Protein AF-A0A348WNF0-F1 (afdb_monomer)

Foldseek 3Di:
DFPVVLCCCVVVVVPQWDWDQDPVRDTDTDGSVLCVVQQDRRGHDADKDWDADPVRHTDHIDGD

Organism: NCBI:txid19089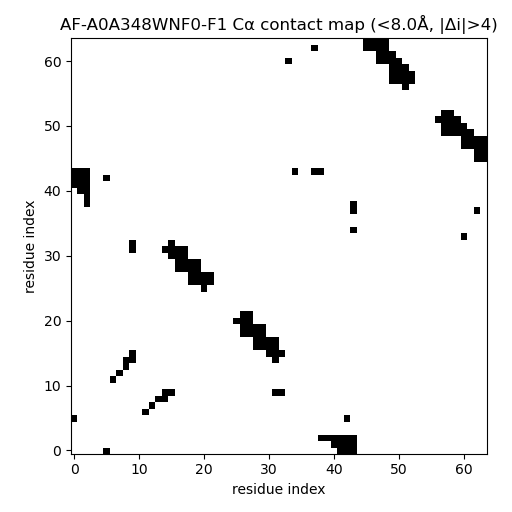2

Secondary structure (DSSP, 8-state):
--HHHHHIIIIIS---EEEEE-TTS-EEEEEGGGTGGG-BTTB--S-EEEEE-TTS-EEEEEE-

Solvent-accessible surface area (backbone atoms only — not comparable to full-atom values): 4040 Å² total; per-residue (Å²): 104,39,38,66,59,49,47,48,40,46,78,70,62,70,49,61,59,44,80,44,73,45,100,84,76,45,78,43,78,40,54,40,77,76,47,55,89,62,48,40,90,82,11,66,88,84,53,70,51,74,40,59,49,99,83,71,44,84,71,49,78,44,79,112

Radius of gyration: 12.19 Å; Cα contacts (8 Å, |Δi|>4): 80; chains: 1; bounding box: 27×23×34 Å

Sequence (64 aa):
MSYQEFIDIYYGGGAQHLVVLSDTNVRIAIPAGRMVPFVDSTGVSGRFIIQLDNNNKFVSLKRI

Nearest PDB structures (foldseek):
  4cbx-assembly1_A  TM=4.479E-01  e=7.184E+00  Plasmodium berghei
  6wc2-assembly2_C  TM=3.565E-01  e=7.672E+00  Homo sapiens
  5wq9-assembly1_A  TM=3.083E-01  e=4.842E+00  Vibrio cholerae O1 biovar El Tor str. N16961
  5wq8-assembly1_A  TM=3.083E-01  e=4.842E+00  Vibrio cholerae O1 biovar El Tor str. N16961

Mean predicted aligned error: 5.8 Å

InterPro domains:
  IPR021363 Protein of unknown function DUF2835 [PF11197] (1-64)

Structure (mmCIF, N/CA/C/O backbone):
data_AF-A0A348WNF0-F1
#
_entry.id   AF-A0A348WNF0-F1
#
loop_
_atom_site.group_PDB
_atom_site.id
_atom_site.type_symbol
_atom_site.label_atom_id
_atom_site.label_alt_id
_atom_site.label_comp_id
_atom_site.label_asym_id
_atom_site.label_entity_id
_atom_site.label_seq_id
_atom_site.pdbx_PDB_ins_code
_atom_site.Cartn_x
_atom_site.Cartn_y
_atom_site.Cartn_z
_atom_site.occupancy
_atom_site.B_iso_or_equiv
_atom_site.auth_seq_id
_atom_site.auth_comp_id
_atom_site.auth_asym_id
_atom_site.auth_atom_id
_atom_site.pdbx_PDB_model_num
ATOM 1 N N . MET A 1 1 ? -1.790 2.276 -13.711 1.00 64.94 1 MET A N 1
ATOM 2 C CA . MET A 1 1 ? -0.482 1.612 -13.583 1.00 64.94 1 MET A CA 1
ATOM 3 C C . MET A 1 1 ? -0.724 0.141 -13.813 1.00 64.94 1 MET A C 1
ATOM 5 O O . MET A 1 1 ? -1.404 -0.465 -12.998 1.00 64.94 1 MET A O 1
ATOM 9 N N . SER A 1 2 ? -0.273 -0.376 -14.946 1.00 72.50 2 SER A N 1
ATOM 10 C CA . SER A 1 2 ? -0.297 -1.801 -15.275 1.00 72.50 2 SER A CA 1
ATOM 11 C C . SER A 1 2 ? 0.656 -2.596 -14.371 1.00 72.50 2 SER A C 1
ATOM 13 O O . SER A 1 2 ? 1.520 -2.022 -13.705 1.00 72.50 2 SER A O 1
ATOM 15 N N . TYR A 1 3 ? 0.518 -3.924 -14.354 1.00 71.31 3 TYR A N 1
ATOM 16 C CA . TYR A 1 3 ? 1.420 -4.806 -13.606 1.00 71.31 3 TYR A CA 1
ATOM 17 C C . TYR A 1 3 ? 2.889 -4.625 -14.007 1.00 71.31 3 TYR A C 1
ATOM 19 O O . TYR A 1 3 ? 3.751 -4.511 -13.140 1.00 71.31 3 TYR A O 1
ATOM 27 N N . GLN A 1 4 ? 3.172 -4.544 -15.310 1.00 72.00 4 GLN A N 1
ATOM 28 C CA . GLN A 1 4 ? 4.543 -4.425 -15.805 1.00 72.00 4 GLN A CA 1
ATOM 29 C C . GLN A 1 4 ? 5.190 -3.106 -15.364 1.00 72.00 4 GLN A C 1
ATOM 31 O O . GLN A 1 4 ? 6.299 -3.117 -14.840 1.00 72.00 4 GLN A O 1
ATOM 36 N N . GLU A 1 5 ? 4.457 -1.991 -15.459 1.00 73.75 5 GLU A N 1
ATOM 37 C CA . GLU A 1 5 ? 4.925 -0.693 -14.951 1.00 73.75 5 GLU A CA 1
ATOM 38 C C . GLU A 1 5 ? 5.206 -0.736 -13.444 1.00 73.75 5 GLU A C 1
ATOM 40 O O . GLU A 1 5 ? 6.183 -0.153 -12.977 1.00 73.75 5 GLU A O 1
ATOM 45 N N . PHE A 1 6 ? 4.371 -1.436 -12.668 1.00 73.50 6 PHE A N 1
ATOM 46 C CA . PHE A 1 6 ? 4.590 -1.593 -11.232 1.00 73.50 6 PHE A CA 1
ATO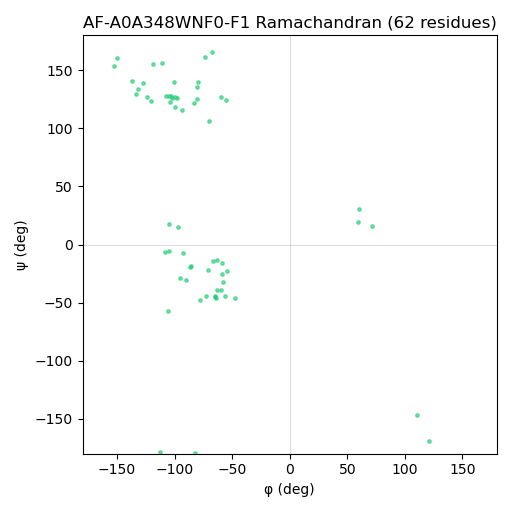M 47 C C . PHE A 1 6 ? 5.872 -2.385 -10.935 1.00 73.50 6 PHE A C 1
ATOM 49 O O . PHE A 1 6 ? 6.651 -1.974 -10.078 1.00 73.50 6 PHE A O 1
ATOM 56 N N . ILE A 1 7 ? 6.110 -3.495 -11.641 1.00 73.31 7 ILE A N 1
ATOM 57 C CA . ILE A 1 7 ? 7.306 -4.328 -11.463 1.00 73.31 7 ILE A CA 1
ATOM 58 C C . ILE A 1 7 ? 8.575 -3.559 -11.832 1.00 73.31 7 ILE A C 1
ATOM 60 O O . ILE A 1 7 ? 9.526 -3.564 -11.051 1.00 73.31 7 ILE A O 1
ATOM 64 N N . ASP A 1 8 ? 8.579 -2.851 -12.959 1.00 74.56 8 ASP A N 1
ATOM 65 C CA . ASP A 1 8 ? 9.749 -2.096 -13.415 1.00 74.56 8 ASP A CA 1
ATOM 66 C C . ASP A 1 8 ? 10.111 -0.973 -12.424 1.00 74.56 8 ASP A C 1
ATOM 68 O O . ASP A 1 8 ? 11.280 -0.771 -12.095 1.00 74.56 8 ASP A O 1
ATOM 72 N N . ILE A 1 9 ? 9.109 -0.289 -11.860 1.00 71.31 9 ILE A N 1
ATOM 73 C CA . ILE A 1 9 ? 9.303 0.769 -10.857 1.00 71.31 9 ILE A CA 1
ATOM 74 C C . ILE A 1 9 ? 9.727 0.192 -9.496 1.00 71.31 9 ILE A C 1
ATOM 76 O O . ILE A 1 9 ? 10.631 0.728 -8.848 1.00 71.31 9 ILE A O 1
ATOM 80 N N . TYR A 1 10 ? 9.081 -0.889 -9.049 1.00 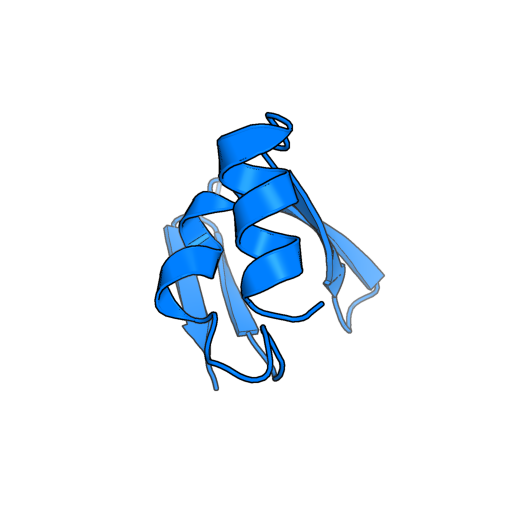67.94 10 TYR A N 1
ATOM 81 C CA . TYR A 1 10 ? 9.293 -1.455 -7.716 1.00 67.94 10 TYR A CA 1
ATOM 82 C C . TYR A 1 10 ? 10.580 -2.284 -7.623 1.00 67.94 10 TYR A C 1
ATOM 84 O O . TYR A 1 10 ? 11.370 -2.081 -6.702 1.00 67.94 10 TYR A O 1
ATOM 92 N N . TYR A 1 11 ? 10.820 -3.185 -8.579 1.00 63.38 11 TYR A N 1
ATOM 93 C CA . TYR A 1 11 ? 12.000 -4.055 -8.596 1.00 63.38 11 TYR A CA 1
ATOM 94 C C . T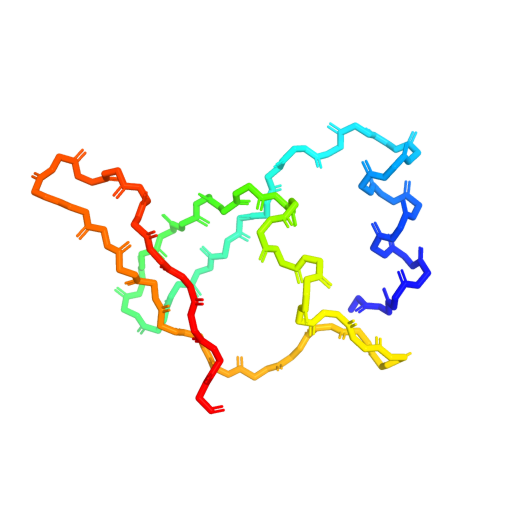YR A 1 11 ? 13.189 -3.443 -9.349 1.00 63.38 11 TYR A C 1
ATOM 96 O O . TYR A 1 11 ? 14.329 -3.714 -8.979 1.00 63.38 11 TYR A O 1
ATOM 104 N N . GLY A 1 12 ? 12.951 -2.616 -10.374 1.00 62.75 12 GLY A N 1
ATOM 105 C CA . GLY A 1 12 ? 14.012 -2.005 -11.187 1.00 62.75 12 GLY A CA 1
ATOM 106 C C . GLY A 1 12 ? 14.429 -0.593 -10.756 1.00 62.75 12 GLY A C 1
ATOM 107 O O . GLY A 1 12 ? 15.582 -0.217 -10.951 1.00 62.75 12 GLY A O 1
ATOM 108 N N . GLY A 1 13 ? 13.520 0.187 -10.157 1.00 63.03 13 GLY A N 1
ATOM 109 C CA . GLY A 1 13 ? 13.716 1.620 -9.884 1.00 63.03 13 GLY A CA 1
ATOM 110 C C . GLY A 1 13 ? 13.922 2.018 -8.418 1.00 63.03 13 GLY A C 1
ATOM 111 O O . GLY A 1 13 ? 14.185 3.186 -8.137 1.00 63.03 13 GLY A O 1
ATOM 112 N N . GLY A 1 14 ? 13.791 1.088 -7.465 1.00 66.81 14 GLY A N 1
ATOM 113 C CA . GLY A 1 14 ? 13.999 1.362 -6.036 1.00 66.81 14 GLY A CA 1
ATOM 114 C C . GLY A 1 14 ? 12.907 2.211 -5.370 1.00 66.81 14 GLY A C 1
ATOM 115 O O . GLY A 1 14 ? 13.117 2.726 -4.270 1.00 66.81 14 GLY A O 1
ATOM 116 N N . ALA A 1 15 ? 11.736 2.367 -5.994 1.00 69.56 15 ALA A N 1
ATOM 117 C CA . ALA A 1 15 ? 10.620 3.092 -5.396 1.00 69.56 15 ALA A CA 1
ATOM 118 C C . ALA A 1 15 ? 10.027 2.299 -4.217 1.00 69.56 15 ALA A C 1
ATOM 120 O O . ALA A 1 15 ? 9.331 1.302 -4.394 1.00 69.56 15 ALA A O 1
ATOM 121 N N . GLN A 1 16 ? 10.290 2.751 -2.989 1.00 79.94 16 GLN A N 1
ATOM 122 C CA . GLN A 1 16 ? 9.900 2.011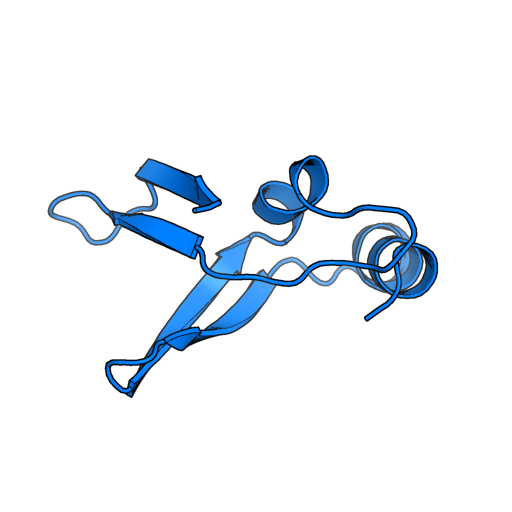 -1.780 1.00 79.94 16 GLN A CA 1
ATOM 123 C C . GLN A 1 16 ? 8.469 2.305 -1.313 1.00 79.94 16 GLN A C 1
ATOM 125 O O . GLN A 1 16 ? 7.897 1.513 -0.562 1.00 79.94 16 GLN A O 1
ATOM 130 N N . HIS A 1 17 ? 7.871 3.414 -1.762 1.00 83.12 17 HIS A N 1
ATOM 131 C CA . HIS A 1 17 ? 6.581 3.895 -1.269 1.00 83.12 17 HIS A CA 1
ATOM 132 C C . HIS A 1 17 ? 5.659 4.381 -2.391 1.00 83.12 17 HIS A C 1
ATOM 134 O O . HIS A 1 17 ? 6.083 5.078 -3.308 1.00 83.12 17 HIS A O 1
ATOM 140 N N . LEU A 1 18 ? 4.372 4.066 -2.256 1.00 82.12 18 LEU A N 1
ATOM 141 C CA . LEU A 1 18 ? 3.267 4.648 -3.007 1.00 82.12 18 LEU A CA 1
ATOM 142 C C . LEU A 1 18 ? 2.625 5.740 -2.156 1.00 82.12 18 LEU A C 1
ATOM 144 O O . LEU A 1 18 ? 2.229 5.482 -1.020 1.00 82.12 18 LEU A O 1
ATOM 148 N N . VAL A 1 19 ? 2.512 6.950 -2.697 1.00 85.69 19 VAL A N 1
ATOM 149 C CA . VAL A 1 19 ? 1.818 8.058 -2.031 1.00 85.69 19 VAL A CA 1
ATOM 150 C C . VAL A 1 19 ? 0.418 8.171 -2.616 1.00 85.69 19 VAL A C 1
ATOM 152 O O . VAL A 1 19 ? 0.263 8.428 -3.808 1.00 85.69 19 VAL A O 1
ATOM 155 N N . VAL A 1 20 ? -0.595 7.992 -1.775 1.00 84.12 20 VAL A N 1
ATOM 156 C CA . VAL A 1 20 ? -2.010 8.077 -2.156 1.00 84.12 20 VAL A CA 1
ATOM 157 C C . VAL A 1 20 ? -2.710 9.190 -1.386 1.00 84.12 20 VAL A C 1
ATOM 159 O O . VAL A 1 20 ? -2.275 9.574 -0.299 1.00 84.12 20 VAL A O 1
ATOM 162 N N . LEU A 1 21 ? -3.794 9.713 -1.953 1.00 86.44 21 LEU A N 1
ATOM 163 C CA . LEU A 1 21 ? -4.721 10.609 -1.268 1.00 86.44 21 LEU A CA 1
ATOM 164 C C . LEU A 1 21 ? -5.975 9.802 -0.920 1.00 86.44 21 LEU A C 1
ATOM 166 O O . LEU A 1 21 ? -6.571 9.200 -1.810 1.00 86.44 21 LEU A O 1
ATOM 170 N N . SER A 1 22 ? -6.343 9.748 0.358 1.00 85.75 22 SER A N 1
ATOM 171 C CA . SER A 1 22 ? -7.593 9.119 0.786 1.00 85.75 22 SER A CA 1
ATOM 172 C C . SER A 1 22 ? -8.801 9.985 0.420 1.00 85.75 22 SER A C 1
ATOM 174 O O . SER A 1 22 ? -8.688 11.203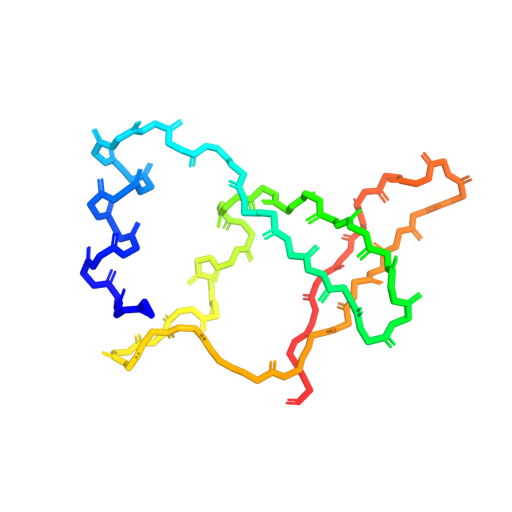 0.278 1.00 85.75 22 SER A O 1
ATOM 176 N N . ASP A 1 23 ? -9.987 9.374 0.404 1.00 85.75 23 ASP A N 1
ATOM 177 C CA . ASP A 1 23 ? -11.270 10.079 0.242 1.00 85.75 23 ASP A CA 1
ATOM 178 C C . ASP A 1 23 ? -11.525 11.133 1.345 1.00 85.75 23 ASP A C 1
ATOM 180 O O . ASP A 1 23 ? -12.375 12.007 1.202 1.00 85.75 23 ASP A O 1
ATOM 184 N N . THR A 1 24 ? -10.776 11.071 2.451 1.00 86.94 24 THR A N 1
ATOM 185 C CA . THR A 1 24 ? -10.818 12.019 3.576 1.00 86.94 24 THR A CA 1
ATOM 186 C C . THR A 1 24 ? -9.733 13.101 3.505 1.00 86.94 24 THR A C 1
ATOM 188 O O . THR A 1 24 ? -9.476 13.770 4.503 1.00 86.94 24 THR A O 1
ATOM 191 N N . ASN A 1 25 ? -9.091 13.290 2.346 1.00 87.81 25 ASN A N 1
ATOM 192 C CA . ASN A 1 25 ? -7.993 14.242 2.125 1.00 87.81 25 ASN A CA 1
ATOM 193 C C . ASN A 1 25 ? -6.743 14.003 2.991 1.00 87.81 25 ASN A C 1
ATOM 195 O O . ASN A 1 25 ? -5.994 14.932 3.297 1.00 87.81 25 ASN A O 1
ATOM 199 N N . VAL A 1 26 ? -6.466 12.750 3.354 1.00 87.50 26 VAL A N 1
ATOM 200 C CA . VAL A 1 26 ? -5.228 12.374 4.048 1.00 87.50 26 VAL A CA 1
ATOM 201 C C . VAL A 1 26 ? -4.242 11.803 3.038 1.00 87.50 26 VAL A C 1
ATOM 203 O O . VAL A 1 26 ? -4.558 10.875 2.293 1.00 87.50 26 VAL A O 1
ATOM 206 N N . ARG A 1 27 ? -3.021 12.345 3.011 1.00 89.06 27 ARG A N 1
ATOM 207 C CA . ARG A 1 27 ? -1.917 11.772 2.232 1.00 89.06 27 ARG A CA 1
ATOM 208 C C . ARG A 1 27 ? -1.291 10.614 2.999 1.00 89.06 27 ARG A C 1
ATOM 210 O O . ARG A 1 27 ? -0.852 10.794 4.130 1.00 89.06 27 ARG A O 1
ATOM 217 N N . ILE A 1 28 ? -1.223 9.444 2.372 1.00 85.69 28 ILE A N 1
ATOM 218 C CA . ILE A 1 28 ? -0.725 8.214 2.993 1.00 85.69 28 ILE A CA 1
ATOM 219 C C . ILE A 1 28 ? 0.409 7.654 2.141 1.00 85.69 28 ILE A C 1
ATOM 221 O O . ILE A 1 28 ? 0.241 7.441 0.942 1.00 85.69 28 ILE A O 1
ATOM 225 N N . ALA A 1 29 ? 1.560 7.404 2.766 1.00 86.88 29 ALA A N 1
ATOM 226 C CA . ALA A 1 29 ? 2.661 6.670 2.157 1.00 86.88 29 ALA A CA 1
ATOM 227 C C . ALA A 1 29 ? 2.555 5.188 2.536 1.00 86.88 29 ALA A C 1
ATOM 229 O O . ALA A 1 29 ? 2.671 4.818 3.704 1.00 86.88 29 ALA A O 1
ATOM 230 N N . ILE A 1 30 ? 2.341 4.331 1.545 1.00 83.88 30 ILE A N 1
ATOM 231 C CA . ILE A 1 30 ? 2.224 2.883 1.712 1.00 83.88 30 ILE A CA 1
ATOM 232 C C . ILE A 1 30 ? 3.500 2.250 1.159 1.00 83.88 30 ILE A C 1
ATOM 234 O O . ILE A 1 30 ? 3.850 2.537 0.016 1.00 83.88 30 ILE A O 1
ATOM 238 N N . PRO A 1 31 ? 4.210 1.387 1.906 1.00 84.75 31 PRO A N 1
ATO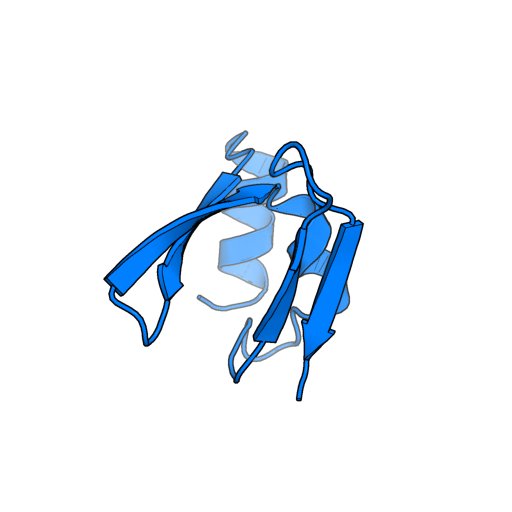M 239 C CA . PRO A 1 31 ? 5.320 0.632 1.338 1.00 84.75 31 PRO A CA 1
ATOM 240 C C . PRO A 1 31 ? 4.844 -0.156 0.114 1.00 84.75 31 PRO A C 1
ATOM 242 O O . PRO A 1 31 ? 3.900 -0.940 0.224 1.00 84.75 31 PRO A O 1
ATOM 245 N N . ALA A 1 32 ? 5.480 0.042 -1.040 1.00 82.94 32 ALA A N 1
ATOM 246 C CA . ALA A 1 32 ? 5.003 -0.491 -2.317 1.00 82.94 32 ALA A CA 1
ATOM 247 C C . ALA A 1 32 ? 4.863 -2.028 -2.299 1.00 82.94 32 ALA A C 1
ATOM 249 O O . ALA A 1 32 ? 3.898 -2.566 -2.837 1.00 82.94 32 ALA A O 1
ATOM 250 N N . GLY A 1 33 ? 5.719 -2.726 -1.543 1.00 83.88 33 GLY A N 1
ATOM 251 C CA . GLY A 1 33 ? 5.631 -4.177 -1.337 1.00 83.88 33 GLY A CA 1
ATOM 252 C C . GLY A 1 33 ? 4.310 -4.661 -0.727 1.00 83.88 33 GLY A C 1
ATOM 253 O O . GLY A 1 33 ? 3.894 -5.787 -0.977 1.00 83.88 33 GLY A O 1
ATOM 254 N N . ARG A 1 34 ? 3.597 -3.813 0.030 1.00 84.94 34 ARG A N 1
ATOM 255 C CA . ARG A 1 34 ? 2.274 -4.146 0.593 1.00 84.94 34 ARG A CA 1
ATOM 256 C C . ARG A 1 34 ? 1.189 -4.216 -0.482 1.00 84.94 34 ARG A C 1
ATOM 258 O O . ARG A 1 34 ? 0.164 -4.844 -0.244 1.00 84.94 34 ARG A O 1
ATOM 265 N N . MET A 1 35 ? 1.400 -3.567 -1.628 1.00 84.88 35 MET A N 1
ATOM 266 C CA . MET A 1 35 ? 0.443 -3.547 -2.734 1.00 84.88 35 MET A CA 1
ATOM 267 C C . MET A 1 35 ? 0.608 -4.737 -3.679 1.00 84.88 35 MET A C 1
ATOM 269 O O . MET A 1 35 ? -0.352 -5.063 -4.367 1.00 84.88 35 MET A O 1
ATOM 273 N N . VAL A 1 36 ? 1.765 -5.415 -3.666 1.00 83.50 36 VAL A N 1
ATOM 274 C CA . VAL A 1 36 ? 2.085 -6.566 -4.537 1.00 83.50 36 VAL A CA 1
ATOM 275 C C . VAL A 1 36 ? 0.963 -7.618 -4.576 1.00 83.50 36 VAL A C 1
ATOM 277 O O . VAL A 1 36 ? 0.576 -7.992 -5.679 1.00 83.50 36 VAL A O 1
ATOM 280 N N . PRO A 1 37 ? 0.362 -8.053 -3.445 1.00 87.44 37 PRO A N 1
ATOM 281 C CA . PRO A 1 37 ? -0.705 -9.062 -3.470 1.00 87.44 37 PRO A CA 1
ATOM 282 C C . PRO A 1 37 ? -2.003 -8.601 -4.148 1.00 87.44 37 PRO A C 1
ATOM 284 O O . PRO A 1 37 ? -2.884 -9.417 -4.401 1.00 87.44 37 PRO A O 1
ATOM 287 N N . PHE A 1 38 ? -2.156 -7.297 -4.385 1.00 86.12 38 PHE A N 1
ATOM 288 C CA . PHE A 1 38 ? -3.357 -6.694 -4.959 1.00 86.12 38 PHE A CA 1
ATOM 289 C C . PHE A 1 38 ? -3.177 -6.282 -6.422 1.00 86.12 38 PHE A C 1
ATOM 291 O O . PHE A 1 38 ? -4.153 -5.839 -7.028 1.00 86.12 38 PHE A O 1
ATOM 298 N N . VAL A 1 39 ? -1.965 -6.397 -6.979 1.00 84.56 39 VAL A N 1
ATOM 299 C CA . VAL A 1 39 ? -1.702 -6.079 -8.385 1.00 84.56 39 VAL A CA 1
ATOM 300 C C . VAL A 1 39 ? -2.075 -7.283 -9.247 1.00 84.56 39 VAL A C 1
ATOM 302 O O . VAL A 1 39 ? -1.542 -8.375 -9.064 1.00 84.56 39 VAL A O 1
ATOM 305 N N . ASP A 1 40 ? -2.983 -7.078 -10.194 1.00 83.94 40 ASP A N 1
ATOM 306 C CA . ASP A 1 40 ? -3.377 -8.067 -11.196 1.00 83.94 40 ASP A CA 1
ATOM 307 C C . ASP A 1 40 ? -2.927 -7.634 -12.602 1.00 83.94 40 ASP A C 1
ATOM 309 O O . ASP A 1 40 ? -2.289 -6.595 -12.771 1.00 83.94 40 ASP A O 1
ATOM 313 N N . SER A 1 41 ? -3.245 -8.425 -13.633 1.00 79.06 41 SER A N 1
ATOM 314 C CA . SER A 1 41 ? -2.858 -8.135 -15.028 1.00 79.06 41 SER A CA 1
ATOM 315 C C . SER A 1 41 ? -3.291 -6.751 -15.540 1.00 79.06 41 SER A C 1
ATOM 317 O O . SER A 1 41 ? -2.671 -6.214 -16.456 1.00 79.06 41 SER A O 1
ATOM 319 N N . THR A 1 42 ? -4.314 -6.145 -14.932 1.00 81.81 42 THR A N 1
ATOM 320 C CA . THR A 1 42 ? -4.806 -4.801 -15.263 1.00 81.81 42 THR A CA 1
ATOM 321 C C . THR A 1 42 ? -4.161 -3.702 -14.415 1.00 81.81 42 THR A C 1
ATOM 323 O O . THR A 1 42 ? -4.343 -2.516 -14.697 1.00 81.81 42 THR A O 1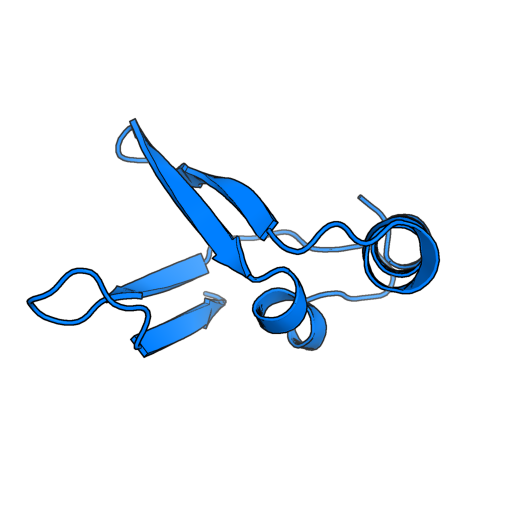
ATOM 326 N N . GLY A 1 43 ? -3.366 -4.072 -13.409 1.00 79.62 43 GLY A N 1
ATOM 327 C CA . GLY A 1 43 ? -2.748 -3.162 -12.457 1.00 79.62 43 GLY A CA 1
ATOM 328 C C . GLY A 1 43 ? -3.332 -3.271 -11.055 1.00 79.62 43 GLY A C 1
ATOM 329 O O . GLY A 1 43 ? -3.736 -4.341 -10.612 1.00 79.62 43 GLY A O 1
ATOM 330 N N . VAL A 1 44 ? -3.371 -2.144 -10.338 1.00 80.00 44 VAL A N 1
ATOM 331 C CA . VAL A 1 44 ? -4.014 -2.049 -9.020 1.00 80.00 44 VAL A CA 1
ATOM 332 C C . VAL A 1 44 ? -5.125 -1.004 -9.053 1.00 80.00 44 VAL A C 1
ATOM 334 O O . VAL A 1 44 ? -4.905 0.148 -9.428 1.00 80.00 44 VAL A O 1
ATOM 337 N N . SER A 1 45 ? -6.342 -1.411 -8.696 1.00 82.44 45 SER A N 1
ATOM 338 C CA . SER A 1 45 ? -7.518 -0.537 -8.692 1.00 82.44 45 SER A CA 1
ATOM 339 C C . SER A 1 45 ? -8.558 -0.994 -7.666 1.00 82.44 45 SER A C 1
ATOM 341 O O . SER A 1 45 ? -8.634 -2.171 -7.309 1.00 82.44 45 SER A O 1
ATOM 343 N N . GLY A 1 46 ? -9.375 -0.061 -7.180 1.00 84.81 46 GLY A N 1
ATOM 344 C CA . GLY A 1 46 ? -10.446 -0.332 -6.218 1.00 84.81 46 GLY A CA 1
ATOM 345 C C . GLY A 1 46 ? -10.299 0.462 -4.925 1.00 84.81 46 GLY A C 1
ATOM 346 O O . GLY A 1 46 ? -9.500 1.396 -4.841 1.00 84.81 46 GLY A O 1
ATOM 347 N N . ARG A 1 47 ? -11.098 0.097 -3.919 1.00 86.25 47 ARG A N 1
ATOM 348 C CA . ARG A 1 47 ? -11.058 0.721 -2.594 1.00 86.25 47 ARG A CA 1
ATOM 349 C C . ARG A 1 47 ? -10.295 -0.149 -1.616 1.00 86.25 47 ARG A C 1
ATOM 351 O O . ARG A 1 47 ? -10.440 -1.371 -1.594 1.00 86.25 47 ARG A O 1
ATOM 358 N N . PHE A 1 48 ? -9.510 0.516 -0.784 1.00 88.19 48 PHE A N 1
ATOM 359 C CA . PHE A 1 48 ? -8.676 -0.128 0.208 1.00 88.19 48 PHE A CA 1
ATOM 360 C C . PHE A 1 48 ? -8.946 0.475 1.577 1.00 88.19 48 PHE A C 1
ATOM 362 O O . PHE A 1 48 ? -9.077 1.690 1.717 1.00 88.19 48 PHE A O 1
ATOM 369 N N . ILE A 1 49 ? -8.998 -0.382 2.588 1.00 89.75 49 ILE A N 1
ATOM 370 C CA . ILE A 1 49 ? -9.006 0.020 3.989 1.00 89.75 49 ILE A CA 1
ATOM 371 C C . ILE A 1 49 ? -7.604 -0.205 4.531 1.00 89.75 49 ILE A C 1
ATOM 373 O O . ILE A 1 49 ? -7.059 -1.307 4.429 1.00 89.75 49 ILE A O 1
ATOM 377 N N . ILE A 1 50 ? -7.040 0.848 5.116 1.00 88.44 50 ILE A N 1
ATOM 378 C CA . ILE A 1 50 ? -5.771 0.807 5.836 1.00 88.44 50 ILE A CA 1
ATOM 379 C C . ILE A 1 50 ? -6.091 0.869 7.320 1.00 88.44 50 ILE A C 1
ATOM 381 O O . ILE A 1 50 ? -6.795 1.772 7.768 1.00 88.44 50 ILE A O 1
ATOM 385 N N . GLN A 1 51 ? -5.550 -0.077 8.078 1.00 89.69 51 GLN A N 1
ATOM 386 C CA . GLN A 1 51 ? -5.595 -0.045 9.530 1.00 89.69 51 GLN A CA 1
ATOM 387 C C . GLN A 1 51 ? -4.233 0.394 10.054 1.00 89.69 51 GLN A C 1
ATOM 389 O O . GLN A 1 51 ? -3.203 -0.186 9.694 1.00 89.69 51 GLN A O 1
ATOM 394 N N . LEU A 1 52 ? -4.243 1.407 10.913 1.00 87.94 52 LEU A N 1
ATOM 395 C CA . LEU A 1 52 ? -3.080 1.867 11.661 1.00 87.94 52 LEU A CA 1
ATOM 396 C C . LEU A 1 52 ? -3.274 1.546 13.147 1.00 87.94 52 LEU A C 1
ATOM 398 O O . LEU A 1 52 ? -4.406 1.381 13.604 1.00 87.94 52 LEU A O 1
ATOM 402 N N . ASP A 1 53 ? -2.178 1.433 13.890 1.00 90.69 53 ASP A N 1
ATOM 403 C CA . ASP A 1 53 ? -2.224 1.379 15.349 1.00 90.69 53 ASP A CA 1
ATOM 404 C C . ASP A 1 53 ? -2.333 2.790 15.958 1.00 90.69 53 ASP A C 1
ATOM 406 O O . ASP A 1 53 ? -2.354 3.801 15.251 1.00 90.69 53 ASP A O 1
ATOM 410 N N . ASN A 1 54 ? -2.364 2.865 17.290 1.00 92.94 54 ASN A N 1
ATOM 411 C CA . ASN A 1 54 ? -2.455 4.130 18.027 1.00 92.94 54 ASN A CA 1
ATOM 412 C C . ASN A 1 54 ? -1.241 5.061 17.821 1.00 92.94 54 ASN A C 1
ATOM 414 O O . ASN A 1 54 ? -1.313 6.234 18.172 1.00 92.94 54 ASN A O 1
ATOM 418 N N . ASN A 1 55 ? -0.139 4.558 17.257 1.00 92.19 55 ASN A N 1
ATOM 419 C CA . ASN A 1 55 ? 1.074 5.310 16.935 1.00 92.19 55 ASN A CA 1
ATOM 420 C C . ASN A 1 55 ? 1.193 5.594 15.425 1.00 92.19 55 ASN A C 1
ATOM 422 O O . ASN A 1 55 ? 2.283 5.899 14.939 1.00 92.19 55 ASN A O 1
ATOM 426 N N . ASN A 1 56 ? 0.094 5.476 14.668 1.00 82.06 56 ASN A N 1
ATOM 427 C CA . ASN A 1 56 ? 0.043 5.620 13.210 1.00 82.06 56 ASN A CA 1
ATOM 428 C C . ASN A 1 56 ? 0.931 4.623 12.442 1.00 82.06 56 ASN A C 1
ATOM 430 O O . ASN A 1 56 ? 1.242 4.832 11.266 1.00 82.06 56 ASN A O 1
ATOM 434 N N . LYS A 1 57 ? 1.341 3.517 13.072 1.00 85.19 57 LYS A N 1
ATOM 435 C CA . LYS A 1 57 ? 2.098 2.461 12.403 1.00 85.19 57 LYS A CA 1
ATOM 436 C C . LYS A 1 57 ? 1.146 1.587 11.600 1.00 85.19 57 LYS A C 1
ATOM 438 O O . LYS A 1 57 ? 0.062 1.238 12.057 1.00 85.19 57 LYS A O 1
ATOM 443 N N . PHE A 1 58 ? 1.572 1.187 10.406 1.00 85.00 58 PHE A N 1
ATOM 444 C CA . PHE A 1 58 ? 0.800 0.287 9.553 1.00 85.00 58 PHE A CA 1
ATOM 445 C C . PHE A 1 58 ? 0.530 -1.059 10.248 1.00 85.00 58 PHE A C 1
ATOM 447 O O . PHE A 1 58 ? 1.476 -1.755 10.628 1.00 85.00 58 PHE A O 1
ATOM 454 N N . VAL A 1 59 ? -0.741 -1.469 10.300 1.00 89.62 59 VAL A N 1
ATOM 455 C CA . VAL A 1 59 ? -1.188 -2.781 10.797 1.00 89.62 59 VAL A CA 1
ATOM 456 C C . VAL A 1 59 ? -1.613 -3.679 9.638 1.00 89.62 59 VAL A C 1
ATOM 458 O O . VAL A 1 59 ? -1.037 -4.750 9.450 1.00 89.62 59 VAL A O 1
ATOM 461 N N . SER A 1 60 ? -2.579 -3.246 8.825 1.00 90.00 60 SER A N 1
ATOM 462 C CA . SER A 1 60 ? -3.128 -4.061 7.736 1.00 90.00 60 SER A CA 1
ATOM 463 C C . SER A 1 60 ? -3.615 -3.220 6.553 1.00 90.00 60 SER A C 1
ATOM 465 O O . SER A 1 60 ? -3.865 -2.019 6.673 1.00 90.00 60 SER A O 1
ATOM 467 N N . LEU A 1 61 ? -3.733 -3.875 5.397 1.00 90.00 61 LEU A N 1
ATOM 468 C CA . LEU A 1 61 ? -4.335 -3.340 4.179 1.00 90.00 61 LEU A CA 1
ATOM 469 C C . LEU A 1 61 ? -5.288 -4.396 3.624 1.00 90.00 61 LEU A C 1
ATOM 471 O O . LEU A 1 61 ? -4.899 -5.553 3.461 1.00 90.00 61 LEU A O 1
ATOM 475 N N . LYS A 1 62 ? -6.525 -3.995 3.334 1.00 91.06 62 LYS A N 1
ATOM 476 C CA . LYS A 1 62 ? -7.568 -4.873 2.796 1.00 91.06 62 LYS A CA 1
ATOM 477 C C . LYS A 1 62 ? -8.251 -4.212 1.601 1.00 91.06 62 LYS A C 1
ATOM 479 O O . LYS A 1 62 ? -8.628 -3.047 1.693 1.00 91.06 62 LYS A O 1
ATOM 484 N N . ARG A 1 63 ? -8.443 -4.959 0.511 1.00 89.25 63 ARG A N 1
ATOM 485 C CA . ARG A 1 63 ? -9.299 -4.567 -0.623 1.00 89.25 63 ARG A CA 1
ATOM 486 C C . ARG A 1 63 ? -10.769 -4.853 -0.275 1.00 89.25 63 ARG A C 1
ATOM 488 O O . ARG A 1 63 ? -11.043 -5.903 0.311 1.00 89.25 63 ARG A O 1
ATOM 495 N N . ILE A 1 64 ? -11.664 -3.906 -0.571 1.00 88.62 64 ILE A N 1
AT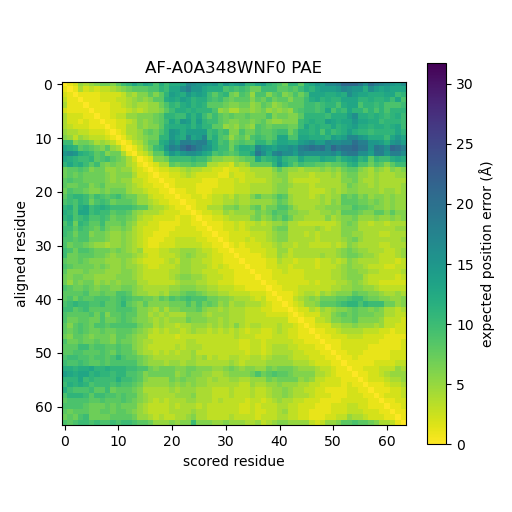OM 496 C CA . ILE A 1 64 ? -13.129 -4.062 -0.435 1.00 88.62 64 ILE A CA 1
ATOM 497 C C . ILE A 1 64 ? -13.688 -4.724 -1.690 1.00 88.62 64 ILE A C 1
ATOM 499 O O . ILE A 1 64 ? -13.249 -4.320 -2.792 1.00 88.62 64 ILE A O 1
#

pLDDT: mean 82.08, std 7.85, range [62.75, 92.94]